Protein AF-A0A1C5SGG0-F1 (afdb_monomer)

Radius of gyration: 17.6 Å; Cα contacts (8 Å, |Δi|>4): 103; chains: 1; bounding box: 57×22×43 Å

Solvent-accessible surface area (backbone atoms only — not comparable to full-atom values): 5884 Å² total; per-residue (Å²): 133,64,76,46,72,42,69,53,20,79,73,64,69,29,28,40,42,58,54,53,51,39,40,75,76,65,38,86,44,52,60,46,41,29,71,74,59,41,52,39,70,32,95,68,60,22,76,80,29,44,70,56,54,49,47,53,49,23,71,74,70,70,45,58,68,87,75,57,62,76,63,86,86,63,87,67,89,58,95,69,68,68,70,80,78,53,84,67,91,78,64,77,84,126

pLDDT: mean 89.16, std 10.76, range [51.59, 97.38]

Mean predicted aligned error: 6.15 Å

Structure (mmCIF, N/CA/C/O backbone):
data_AF-A0A1C5SGG0-F1
#
_entry.id   AF-A0A1C5SGG0-F1
#
loop_
_atom_site.group_PDB
_atom_site.id
_atom_site.type_symbol
_atom_site.label_atom_id
_atom_site.label_alt_id
_atom_site.label_comp_id
_atom_site.label_asym_id
_atom_site.label_entity_id
_atom_site.label_seq_id
_atom_site.pdbx_PDB_ins_code
_atom_site.Cartn_x
_atom_site.Cartn_y
_atom_site.Cartn_z
_atom_site.occupancy
_atom_site.B_iso_or_equiv
_atom_site.auth_seq_id
_atom_site.auth_comp_id
_atom_site.auth_asym_id
_atom_site.auth_atom_id
_atom_site.pdbx_PDB_model_num
ATOM 1 N N . MET A 1 1 ? -23.294 -5.820 -5.207 1.00 55.53 1 MET A N 1
ATOM 2 C CA . MET A 1 1 ? -21.828 -5.967 -5.163 1.00 55.53 1 MET A CA 1
ATOM 3 C C . MET A 1 1 ? -21.362 -5.356 -3.866 1.00 55.53 1 MET A C 1
ATOM 5 O O . MET A 1 1 ? -21.575 -4.163 -3.668 1.00 55.53 1 MET A O 1
ATOM 9 N N . ASP A 1 2 ? -20.827 -6.176 -2.973 1.00 71.69 2 ASP A N 1
ATOM 10 C CA . ASP A 1 2 ? -20.295 -5.719 -1.698 1.00 71.69 2 ASP A CA 1
ATOM 11 C C . ASP A 1 2 ? -19.007 -4.920 -1.922 1.00 71.69 2 ASP A C 1
ATOM 13 O O . ASP A 1 2 ? -18.154 -5.291 -2.724 1.00 71.69 2 ASP A O 1
ATOM 17 N N . SER A 1 3 ? -18.840 -3.816 -1.188 1.00 80.25 3 SER A N 1
ATOM 18 C CA . SER A 1 3 ? -17.631 -2.969 -1.243 1.00 80.25 3 SER A CA 1
ATOM 19 C C . SER A 1 3 ? -16.342 -3.756 -0.936 1.00 80.25 3 SER A C 1
ATOM 21 O O . SER A 1 3 ? -15.248 -3.380 -1.349 1.00 80.25 3 SER A O 1
ATOM 23 N N . LYS A 1 4 ? -16.466 -4.900 -0.249 1.00 88.94 4 LYS A N 1
ATOM 24 C CA . LYS A 1 4 ? -15.349 -5.782 0.110 1.00 88.94 4 LYS A CA 1
ATOM 25 C C . LYS A 1 4 ? -14.710 -6.487 -1.088 1.00 88.94 4 LYS A C 1
ATOM 27 O O . LYS A 1 4 ? -13.525 -6.794 -0.992 1.00 88.94 4 LYS A O 1
ATOM 32 N N . ASP A 1 5 ? -15.437 -6.682 -2.188 1.00 93.88 5 ASP A N 1
ATOM 33 C CA . ASP A 1 5 ? -14.936 -7.367 -3.391 1.00 93.88 5 ASP A CA 1
ATOM 34 C C . ASP A 1 5 ? -14.208 -6.418 -4.361 1.00 93.88 5 ASP A C 1
ATOM 36 O O . ASP A 1 5 ? -13.687 -6.841 -5.393 1.00 93.88 5 ASP A O 1
ATOM 40 N N . GLU A 1 6 ? -14.157 -5.118 -4.052 1.00 95.00 6 GLU A N 1
ATOM 41 C CA . GLU A 1 6 ? -13.471 -4.128 -4.880 1.00 95.00 6 GLU A CA 1
ATOM 42 C C . GLU A 1 6 ? -11.966 -4.424 -4.957 1.00 95.00 6 GLU A C 1
ATOM 44 O O . GLU A 1 6 ? -11.275 -4.458 -3.939 1.00 95.00 6 GLU A O 1
ATOM 49 N N . ILE A 1 7 ? -11.430 -4.590 -6.170 1.00 96.25 7 ILE A N 1
ATOM 50 C CA . ILE A 1 7 ? -9.993 -4.799 -6.381 1.00 96.25 7 ILE A CA 1
ATOM 51 C C . ILE A 1 7 ? -9.237 -3.482 -6.200 1.00 96.25 7 ILE A C 1
ATOM 53 O O . ILE A 1 7 ? -9.284 -2.587 -7.046 1.00 96.25 7 ILE A O 1
ATOM 57 N N . ILE A 1 8 ? -8.445 -3.408 -5.132 1.00 96.50 8 ILE A N 1
ATOM 58 C CA . ILE A 1 8 ? -7.592 -2.258 -4.822 1.00 96.50 8 ILE A CA 1
ATOM 59 C C . ILE A 1 8 ? -6.214 -2.410 -5.474 1.00 96.50 8 ILE A C 1
ATOM 61 O O . ILE A 1 8 ? -5.687 -1.457 -6.060 1.00 96.50 8 ILE A O 1
ATOM 65 N N . CYS A 1 9 ? -5.613 -3.604 -5.421 1.00 96.62 9 CYS A N 1
ATOM 66 C CA . CYS A 1 9 ? -4.332 -3.880 -6.071 1.00 96.62 9 CYS A CA 1
ATOM 67 C C . CYS A 1 9 ? -4.506 -4.814 -7.265 1.00 96.62 9 CYS A C 1
ATOM 69 O O . CYS A 1 9 ? -4.420 -6.025 -7.129 1.00 96.62 9 CYS A O 1
ATOM 71 N N . ARG A 1 10 ? -4.630 -4.250 -8.469 1.00 95.25 10 ARG A N 1
ATOM 72 C CA . ARG A 1 10 ? -4.759 -5.048 -9.703 1.00 95.25 10 ARG A CA 1
ATOM 73 C C . ARG A 1 10 ? -3.582 -5.989 -9.980 1.00 95.25 10 ARG A C 1
ATOM 75 O O . ARG A 1 10 ? -3.777 -7.029 -10.579 1.00 95.25 10 ARG A O 1
ATOM 82 N N . CYS A 1 11 ? -2.359 -5.631 -9.580 1.00 95.94 11 CYS A N 1
ATOM 83 C CA . CYS A 1 11 ? -1.184 -6.464 -9.867 1.00 95.94 11 CYS A CA 1
ATOM 84 C C . CYS A 1 11 ? -1.053 -7.691 -8.962 1.00 95.94 11 CYS A C 1
ATOM 86 O O . CYS A 1 11 ? -0.265 -8.572 -9.280 1.00 95.94 11 CYS A O 1
ATOM 88 N N . GLN A 1 12 ? -1.702 -7.684 -7.803 1.00 96.69 12 GLN A N 1
ATOM 89 C CA . GLN A 1 12 ? -1.652 -8.772 -6.819 1.00 96.69 12 GLN A CA 1
ATOM 90 C C . GLN A 1 12 ? -3.058 -9.300 -6.518 1.00 96.69 12 GLN A C 1
ATOM 92 O O . GLN A 1 12 ? -3.229 -10.068 -5.588 1.00 96.69 12 GLN A O 1
ATOM 97 N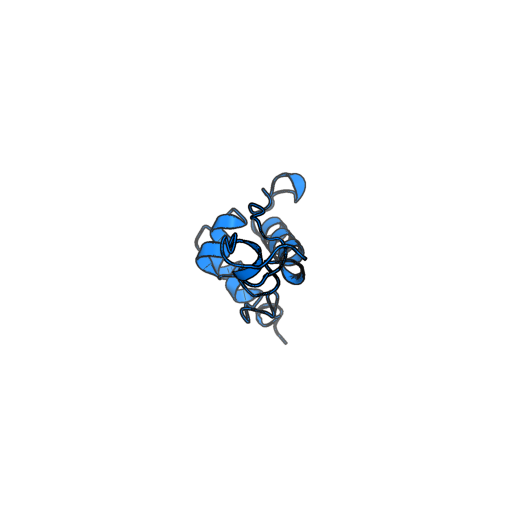 N . GLU A 1 13 ? -4.050 -8.826 -7.277 1.00 96.00 13 GLU A N 1
ATOM 98 C CA . GLU A 1 13 ? -5.467 -9.173 -7.157 1.00 96.00 13 GLU A CA 1
ATOM 99 C C . GLU 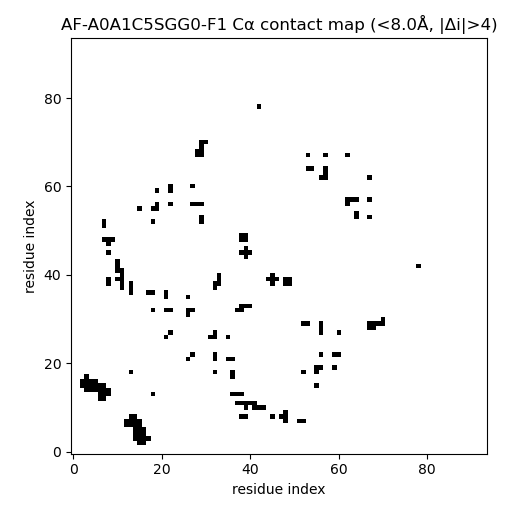A 1 13 ? -6.041 -8.991 -5.741 1.00 96.00 13 GLU A C 1
ATOM 101 O O . GLU A 1 13 ? -6.975 -9.672 -5.346 1.00 96.00 13 GLU A O 1
ATOM 106 N N . VAL A 1 14 ? -5.513 -8.012 -4.995 1.00 97.19 14 VAL A N 1
ATOM 107 C CA . VAL A 1 14 ? -5.920 -7.746 -3.606 1.00 97.19 14 VAL A CA 1
ATOM 108 C C . VAL A 1 14 ? -7.181 -6.893 -3.572 1.00 97.19 14 VAL A C 1
ATOM 110 O O . VAL A 1 14 ? -7.219 -5.785 -4.127 1.00 97.19 14 VAL A O 1
ATOM 113 N N . THR A 1 15 ? -8.175 -7.391 -2.851 1.00 97.38 15 THR A N 1
ATOM 114 C CA . THR A 1 15 ? -9.469 -6.759 -2.595 1.00 97.38 15 THR A CA 1
ATOM 115 C C . THR A 1 15 ? -9.429 -5.773 -1.423 1.00 97.38 15 THR A C 1
ATOM 117 O O . THR A 1 15 ? -8.546 -5.814 -0.558 1.00 97.38 15 THR A O 1
ATOM 120 N N . ARG A 1 16 ? -10.431 -4.892 -1.340 1.00 96.81 16 ARG A N 1
ATOM 121 C CA . ARG A 1 16 ? -10.653 -4.025 -0.176 1.00 96.81 16 ARG A CA 1
ATOM 122 C C . ARG A 1 16 ? -10.826 -4.859 1.090 1.00 96.81 16 ARG A C 1
ATOM 124 O O . ARG A 1 16 ? -10.208 -4.551 2.105 1.00 96.81 16 ARG A O 1
ATOM 131 N N . GLY A 1 17 ? -11.607 -5.939 1.021 1.00 96.31 17 GLY A N 1
ATOM 132 C CA . GLY A 1 17 ? -11.857 -6.820 2.158 1.00 96.31 17 GLY A CA 1
ATOM 133 C C . GLY A 1 17 ? -10.584 -7.441 2.738 1.00 96.31 17 GLY A C 1
ATOM 134 O O . GLY A 1 17 ? -10.473 -7.565 3.953 1.00 96.31 17 GLY A O 1
ATOM 135 N N . GLU A 1 18 ? -9.604 -7.795 1.905 1.00 96.88 18 GLU A N 1
ATOM 136 C CA . GLU A 1 18 ? -8.304 -8.302 2.369 1.00 96.88 18 GLU A CA 1
ATOM 137 C C . GLU A 1 18 ? -7.485 -7.251 3.116 1.00 96.88 18 GLU A C 1
ATOM 139 O O . GLU A 1 18 ? -6.884 -7.559 4.145 1.00 96.88 18 GLU A O 1
ATOM 144 N N . ILE A 1 19 ? -7.491 -6.008 2.632 1.00 96.50 19 ILE A N 1
ATOM 145 C CA . ILE A 1 19 ? -6.809 -4.896 3.303 1.00 96.50 19 ILE A CA 1
ATOM 146 C C . ILE A 1 19 ? -7.467 -4.624 4.655 1.00 96.50 19 ILE A C 1
ATOM 148 O O . ILE A 1 19 ? -6.769 -4.500 5.656 1.00 96.50 19 ILE A O 1
ATOM 152 N N . GLU A 1 20 ? -8.799 -4.572 4.704 1.00 96.12 20 GLU A N 1
ATOM 153 C CA . GLU A 1 20 ? -9.530 -4.345 5.954 1.00 96.12 20 GLU A CA 1
ATOM 154 C C . GLU A 1 20 ? -9.260 -5.457 6.977 1.00 96.12 20 GLU A C 1
ATOM 156 O O . GLU A 1 20 ? -8.949 -5.152 8.126 1.00 96.12 20 GLU A O 1
ATOM 161 N N . ARG A 1 21 ? -9.252 -6.729 6.550 1.00 96.44 21 ARG A N 1
ATOM 162 C CA . ARG A 1 21 ? -8.864 -7.855 7.417 1.00 96.44 21 ARG A CA 1
ATOM 163 C C . ARG A 1 21 ? -7.433 -7.725 7.937 1.00 96.44 21 ARG A C 1
ATOM 165 O O . ARG A 1 21 ? -7.179 -8.023 9.098 1.00 96.44 21 ARG A O 1
ATOM 172 N N . ALA A 1 22 ? -6.489 -7.275 7.110 1.00 96.69 22 ALA A N 1
ATOM 173 C CA . ALA A 1 22 ? -5.115 -7.051 7.559 1.00 96.69 22 ALA A CA 1
ATOM 174 C C . ALA A 1 22 ? -5.024 -5.957 8.636 1.00 96.69 22 ALA A C 1
ATOM 176 O O . ALA A 1 22 ? -4.252 -6.098 9.584 1.00 96.69 22 ALA A O 1
ATOM 177 N N . ILE A 1 23 ? -5.837 -4.902 8.527 1.00 95.69 23 ILE A N 1
ATOM 178 C CA . ILE A 1 23 ? -5.929 -3.845 9.546 1.00 95.69 23 ILE A CA 1
ATOM 179 C C . ILE A 1 23 ? -6.530 -4.400 10.844 1.00 95.69 23 ILE A C 1
ATOM 181 O O . ILE A 1 23 ? -5.995 -4.145 11.919 1.00 95.69 23 ILE A O 1
ATOM 185 N N . GLU A 1 24 ? -7.586 -5.213 10.752 1.00 95.19 24 GLU A N 1
ATOM 186 C CA . GLU A 1 24 ? -8.200 -5.889 11.907 1.00 95.19 24 GLU A CA 1
ATOM 187 C C . GLU A 1 24 ? -7.224 -6.841 12.621 1.00 95.19 24 GLU A C 1
ATOM 189 O O . GLU A 1 24 ? -7.266 -6.963 13.843 1.00 95.19 24 GLU A O 1
ATOM 194 N N . MET A 1 25 ? -6.294 -7.461 11.885 1.00 95.25 25 MET A N 1
ATOM 195 C CA . MET A 1 25 ? -5.207 -8.279 12.446 1.00 95.25 25 MET A CA 1
ATOM 196 C C . MET A 1 25 ? -4.063 -7.459 13.072 1.00 95.25 25 MET A C 1
ATOM 198 O O . MET A 1 25 ? -3.121 -8.043 13.607 1.00 95.25 25 MET A O 1
ATOM 202 N N . GLY A 1 26 ? -4.126 -6.124 13.022 1.00 92.50 26 GLY A N 1
ATOM 203 C CA . GLY A 1 26 ? -3.174 -5.229 13.683 1.00 92.50 26 GLY A CA 1
ATOM 204 C C . GLY A 1 26 ? -2.203 -4.497 12.755 1.00 92.50 26 GLY A C 1
ATOM 205 O O . GLY A 1 26 ? -1.283 -3.850 13.251 1.00 92.50 26 GLY A O 1
ATOM 206 N N . ALA A 1 27 ? -2.376 -4.555 11.430 1.00 94.12 27 ALA A N 1
ATOM 207 C CA . ALA A 1 27 ? -1.576 -3.732 10.526 1.00 94.12 27 ALA A CA 1
ATOM 208 C C . ALA A 1 27 ? -1.976 -2.251 10.649 1.00 94.12 27 ALA A C 1
ATOM 210 O O . ALA A 1 27 ? -3.096 -1.861 10.320 1.00 94.12 27 ALA A O 1
ATOM 211 N N . THR A 1 28 ? -1.040 -1.409 11.083 1.00 91.38 28 THR A N 1
ATOM 212 C CA . THR A 1 28 ? -1.260 0.035 11.284 1.00 91.38 28 THR A CA 1
ATOM 213 C C . THR A 1 28 ? -0.416 0.906 10.361 1.00 91.38 28 THR A C 1
ATOM 215 O O . THR A 1 28 ? -0.629 2.117 10.290 1.00 91.38 28 THR A O 1
ATOM 218 N N . THR A 1 29 ? 0.525 0.302 9.633 1.00 92.62 29 THR A N 1
ATOM 219 C CA . THR A 1 29 ? 1.418 0.991 8.699 1.00 92.62 29 THR A CA 1
ATOM 220 C C . THR A 1 29 ? 1.316 0.427 7.284 1.00 92.62 29 THR A C 1
ATOM 222 O O . THR A 1 29 ? 0.980 -0.739 7.056 1.00 92.62 29 THR A O 1
ATOM 225 N N . MET A 1 30 ? 1.700 1.238 6.295 1.00 93.19 30 MET A N 1
ATOM 226 C CA . MET A 1 30 ? 1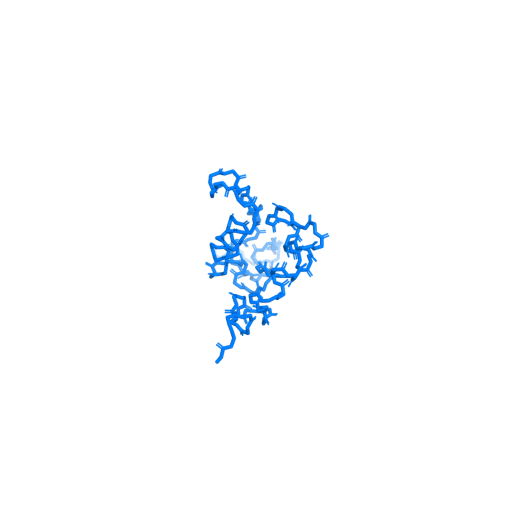.763 0.800 4.897 1.00 93.19 30 MET A CA 1
ATOM 227 C C . MET A 1 30 ? 2.744 -0.357 4.673 1.00 93.19 30 MET A C 1
ATOM 229 O O . MET A 1 30 ? 2.515 -1.206 3.812 1.00 93.19 30 MET A O 1
ATOM 233 N N . ASN A 1 31 ? 3.843 -0.406 5.429 1.00 92.31 31 ASN A N 1
ATOM 234 C CA . ASN A 1 31 ? 4.820 -1.489 5.322 1.00 92.31 31 ASN A CA 1
ATOM 235 C C . ASN A 1 31 ? 4.287 -2.804 5.903 1.00 92.31 31 ASN A C 1
ATOM 237 O O . ASN A 1 31 ? 4.584 -3.866 5.360 1.00 92.31 31 ASN A O 1
ATOM 241 N N . GLU A 1 32 ? 3.483 -2.753 6.964 1.00 93.38 32 GLU A N 1
ATOM 242 C CA . GLU A 1 32 ? 2.792 -3.934 7.487 1.00 93.38 32 GLU A CA 1
ATOM 243 C C . GLU A 1 32 ? 1.744 -4.432 6.497 1.00 93.38 32 GLU A C 1
ATOM 245 O O . GLU A 1 32 ? 1.790 -5.600 6.124 1.00 93.38 32 GLU A O 1
ATOM 250 N N . LEU A 1 33 ? 0.885 -3.553 5.968 1.00 94.50 33 LEU A N 1
ATOM 251 C CA . LEU A 1 33 ? -0.106 -3.948 4.959 1.00 94.50 33 LEU A CA 1
ATOM 252 C C . LEU A 1 33 ? 0.536 -4.595 3.731 1.00 94.50 33 LEU A C 1
ATOM 254 O O . LEU A 1 33 ? 0.034 -5.602 3.228 1.00 94.50 33 LEU A O 1
ATOM 258 N N . LYS A 1 34 ? 1.684 -4.072 3.287 1.00 93.69 34 LYS A N 1
ATOM 259 C CA . LYS A 1 34 ? 2.500 -4.692 2.237 1.00 93.69 34 LYS A CA 1
ATOM 260 C C . LYS A 1 34 ? 2.946 -6.110 2.591 1.00 93.69 34 LYS A C 1
ATOM 262 O O . LYS A 1 34 ? 2.931 -6.961 1.712 1.00 93.69 34 LYS A O 1
ATOM 267 N N . ARG A 1 35 ? 3.356 -6.369 3.836 1.00 93.12 35 ARG A N 1
ATOM 268 C CA . ARG A 1 35 ? 3.781 -7.707 4.287 1.00 93.12 35 ARG A CA 1
ATOM 269 C C . ARG A 1 35 ? 2.607 -8.676 4.409 1.00 93.12 35 ARG A C 1
ATOM 271 O O . ARG A 1 35 ? 2.774 -9.837 4.074 1.00 93.12 35 ARG A O 1
ATOM 278 N N . PHE A 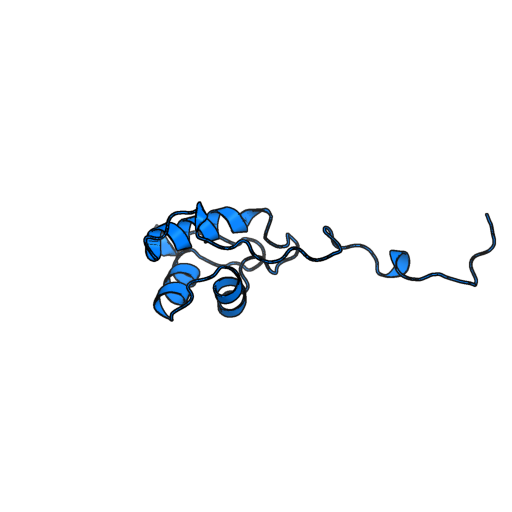1 36 ? 1.446 -8.199 4.856 1.00 94.81 36 PHE A N 1
ATOM 279 C CA . PHE A 1 36 ? 0.252 -9.033 5.019 1.00 94.81 36 PHE A CA 1
ATOM 280 C C . PHE A 1 36 ? -0.418 -9.393 3.692 1.00 94.81 36 PHE A C 1
ATOM 282 O O . PHE A 1 36 ? -0.873 -10.516 3.522 1.00 94.81 36 PHE A O 1
ATOM 289 N N . THR A 1 37 ? -0.514 -8.435 2.767 1.00 95.12 37 THR A N 1
ATOM 290 C CA . THR A 1 37 ? -1.369 -8.566 1.572 1.00 95.12 37 THR A CA 1
ATOM 291 C C . THR A 1 37 ? -0.597 -8.553 0.258 1.00 95.12 37 THR A C 1
ATOM 293 O O . THR A 1 37 ? -1.191 -8.715 -0.798 1.00 95.12 37 THR A O 1
ATOM 296 N N . HIS A 1 38 ? 0.709 -8.268 0.280 1.00 95.31 38 HIS A N 1
ATOM 297 C CA . HIS A 1 38 ? 1.518 -7.975 -0.912 1.00 95.31 38 HIS A CA 1
ATOM 298 C C . HIS A 1 38 ? 1.046 -6.763 -1.740 1.00 95.31 38 HIS A C 1
ATOM 300 O O . HIS A 1 38 ? 1.649 -6.438 -2.769 1.00 95.31 38 HIS A O 1
ATOM 306 N N . ALA A 1 39 ? 0.030 -6.013 -1.293 1.00 95.81 39 ALA A N 1
ATOM 307 C CA . ALA A 1 39 ? -0.484 -4.856 -2.016 1.00 95.81 39 ALA A CA 1
ATOM 308 C C . ALA A 1 39 ? 0.623 -3.816 -2.271 1.00 95.81 39 ALA A C 1
ATOM 310 O O . ALA A 1 39 ? 1.199 -3.228 -1.359 1.00 95.81 39 ALA A O 1
ATOM 311 N N . GLY A 1 40 ? 0.916 -3.564 -3.548 1.00 92.75 40 GLY A N 1
ATOM 312 C CA . GLY A 1 40 ? 1.980 -2.651 -3.970 1.00 92.75 40 GLY A CA 1
ATOM 313 C C . GLY A 1 40 ? 3.355 -3.291 -4.192 1.00 92.75 40 GLY A C 1
ATOM 314 O O . GLY A 1 40 ? 4.297 -2.553 -4.474 1.00 92.75 40 GLY A O 1
ATOM 315 N N . MET A 1 41 ? 3.467 -4.622 -4.125 1.00 94.06 41 MET A N 1
ATOM 316 C CA . MET A 1 41 ? 4.680 -5.375 -4.488 1.00 94.06 41 MET A CA 1
ATOM 317 C C . MET A 1 41 ? 4.690 -5.895 -5.935 1.00 94.06 41 MET A C 1
ATOM 319 O O . MET A 1 41 ? 5.716 -6.380 -6.399 1.00 94.06 41 MET A O 1
ATOM 323 N N . GLY A 1 42 ? 3.583 -5.769 -6.673 1.00 92.69 42 GLY A N 1
ATOM 324 C CA . GLY A 1 42 ? 3.521 -6.184 -8.079 1.00 92.69 42 GLY A CA 1
ATOM 325 C C . GLY A 1 42 ? 4.383 -5.325 -9.018 1.00 92.69 42 GLY A C 1
ATOM 326 O O . GLY A 1 42 ? 5.037 -4.370 -8.599 1.00 92.69 42 GLY A O 1
ATOM 327 N N . LEU A 1 43 ? 4.338 -5.603 -10.326 1.00 91.06 43 LEU A N 1
ATOM 328 C CA . LEU A 1 43 ? 5.168 -4.922 -11.340 1.00 91.06 43 LEU A CA 1
ATOM 329 C C . LEU A 1 43 ? 5.045 -3.384 -11.316 1.00 91.06 43 LEU A C 1
ATOM 331 O O . LEU A 1 43 ? 5.996 -2.665 -11.618 1.00 91.06 43 LEU A O 1
ATOM 335 N N . CYS A 1 44 ? 3.880 -2.864 -10.919 1.00 93.06 44 CYS A N 1
ATOM 336 C CA . CYS A 1 44 ? 3.644 -1.427 -10.802 1.00 93.06 44 CYS A CA 1
ATOM 337 C C . CYS A 1 44 ? 4.293 -0.777 -9.566 1.00 93.06 44 CYS A C 1
ATOM 339 O O . CYS A 1 44 ? 4.262 0.449 -9.464 1.00 93.06 44 CYS A O 1
ATOM 341 N N . GLN A 1 45 ? 4.827 -1.564 -8.625 1.00 93.00 45 GLN A N 1
ATOM 342 C CA . GLN A 1 45 ? 5.454 -1.115 -7.374 1.00 93.00 45 GLN A CA 1
ATOM 343 C C . GLN A 1 45 ? 4.584 -0.117 -6.585 1.00 93.00 45 GLN A C 1
ATOM 345 O O . GLN A 1 45 ? 5.051 0.898 -6.070 1.00 93.00 45 GLN A O 1
ATOM 350 N N . GLY A 1 46 ? 3.270 -0.363 -6.545 1.00 93.00 46 GLY A N 1
ATOM 351 C CA . GLY A 1 46 ? 2.317 0.446 -5.782 1.00 93.00 46 GLY A CA 1
ATOM 352 C C . GLY A 1 46 ? 1.867 1.747 -6.449 1.00 93.00 46 GLY A C 1
ATOM 353 O O . GLY A 1 46 ? 1.075 2.472 -5.858 1.00 93.00 46 GLY A O 1
ATOM 354 N N . ARG A 1 47 ? 2.281 2.045 -7.688 1.00 91.94 47 ARG A N 1
ATOM 355 C CA . ARG A 1 47 ? 1.915 3.301 -8.380 1.00 91.94 47 ARG A CA 1
ATOM 356 C C . ARG A 1 47 ? 0.418 3.579 -8.451 1.00 91.94 47 ARG A C 1
ATOM 358 O O . ARG A 1 47 ? 0.019 4.736 -8.415 1.00 91.94 47 ARG A O 1
ATOM 365 N N . THR A 1 48 ? -0.394 2.535 -8.586 1.00 93.19 48 THR A N 1
ATOM 366 C CA . THR A 1 48 ? -1.847 2.674 -8.737 1.00 93.19 48 THR A CA 1
ATOM 367 C C . THR A 1 48 ? -2.583 2.517 -7.414 1.00 93.19 48 THR A C 1
ATOM 369 O O . THR A 1 48 ? -3.501 3.276 -7.135 1.00 93.19 48 THR A O 1
ATOM 372 N N . CYS A 1 49 ? -2.187 1.544 -6.591 1.00 95.19 49 CYS A N 1
ATOM 373 C CA . CYS A 1 49 ? -2.947 1.166 -5.403 1.00 95.19 49 CYS A CA 1
ATOM 374 C C . CYS A 1 49 ? -2.516 1.905 -4.134 1.00 95.19 49 CYS A C 1
ATOM 376 O O . CYS A 1 49 ? -3.311 1.994 -3.210 1.00 95.19 49 CYS A O 1
ATOM 378 N N . ARG A 1 50 ? -1.295 2.461 -4.058 1.00 93.88 50 ARG A N 1
ATOM 379 C CA . ARG A 1 50 ? -0.744 2.966 -2.787 1.00 93.88 50 ARG A CA 1
ATOM 380 C C . ARG A 1 50 ? -1.644 3.996 -2.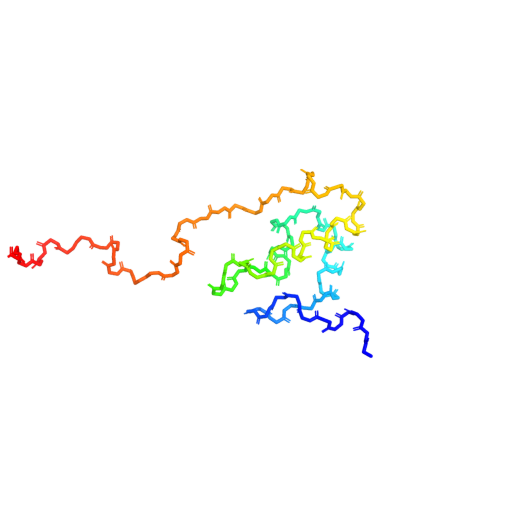107 1.00 93.88 50 ARG A C 1
ATOM 382 O O . ARG A 1 50 ? -1.982 3.811 -0.950 1.00 93.88 50 ARG A O 1
ATOM 389 N N . ARG A 1 51 ? -2.086 5.022 -2.841 1.00 93.69 51 ARG A N 1
ATOM 390 C CA . ARG A 1 51 ? -2.970 6.070 -2.298 1.00 93.69 51 ARG A CA 1
ATOM 391 C C . ARG A 1 51 ? -4.342 5.539 -1.881 1.00 93.69 51 ARG A C 1
ATOM 393 O O . ARG A 1 51 ? -4.967 6.111 -1.000 1.00 93.69 51 ARG A O 1
ATOM 400 N N . LEU A 1 52 ? -4.820 4.475 -2.528 1.00 94.88 52 LEU A N 1
ATOM 401 C CA . LEU A 1 52 ? -6.084 3.832 -2.164 1.00 94.88 52 LEU A CA 1
ATOM 402 C C . LEU A 1 52 ? -5.928 3.072 -0.845 1.00 94.88 52 LEU A C 1
ATOM 404 O O . LEU A 1 52 ? -6.744 3.238 0.052 1.00 94.88 52 LEU A O 1
ATOM 408 N N . VAL A 1 53 ? -4.839 2.315 -0.699 1.00 95.38 53 VAL A N 1
ATOM 409 C CA . VAL A 1 53 ? -4.509 1.603 0.544 1.00 95.38 53 VAL A CA 1
ATOM 410 C C . VAL A 1 53 ? -4.283 2.590 1.698 1.00 95.38 53 VAL A C 1
ATOM 412 O O . VAL A 1 53 ? -4.824 2.379 2.775 1.00 95.38 53 VAL A O 1
ATOM 415 N N . GLU A 1 54 ? -3.562 3.695 1.467 1.00 94.88 54 GLU A N 1
ATOM 416 C CA . GLU A 1 54 ? -3.363 4.769 2.459 1.00 94.88 54 GLU A CA 1
ATOM 417 C C . GLU A 1 54 ? -4.707 5.358 2.930 1.00 94.88 54 GLU A C 1
ATOM 419 O O . GLU A 1 54 ? -4.899 5.575 4.123 1.00 94.88 54 GLU A O 1
ATOM 424 N N . ARG A 1 55 ? -5.669 5.563 2.018 1.00 94.62 55 ARG A N 1
ATOM 425 C CA . ARG A 1 55 ? -7.023 6.026 2.371 1.00 94.62 55 ARG A CA 1
ATOM 426 C C . ARG A 1 55 ? -7.799 5.007 3.194 1.00 94.62 55 ARG A C 1
ATOM 428 O O . ARG A 1 55 ? -8.351 5.383 4.217 1.00 94.62 55 ARG A O 1
ATOM 435 N N . ILE A 1 56 ? -7.794 3.735 2.797 1.00 94.75 56 ILE A N 1
ATOM 436 C CA . ILE A 1 56 ? -8.469 2.667 3.554 1.00 94.75 56 ILE A CA 1
ATOM 437 C C . ILE A 1 56 ? -7.868 2.556 4.962 1.00 94.75 56 ILE A C 1
ATOM 439 O O . ILE A 1 56 ? -8.597 2.427 5.944 1.00 94.75 56 ILE A O 1
ATOM 443 N N . LEU A 1 57 ? -6.541 2.658 5.072 1.00 94.62 57 LEU A N 1
ATOM 444 C CA . LEU A 1 57 ? -5.845 2.652 6.353 1.00 94.62 57 LEU A CA 1
ATOM 445 C C . LEU A 1 57 ? -6.249 3.852 7.223 1.00 94.62 57 LEU A C 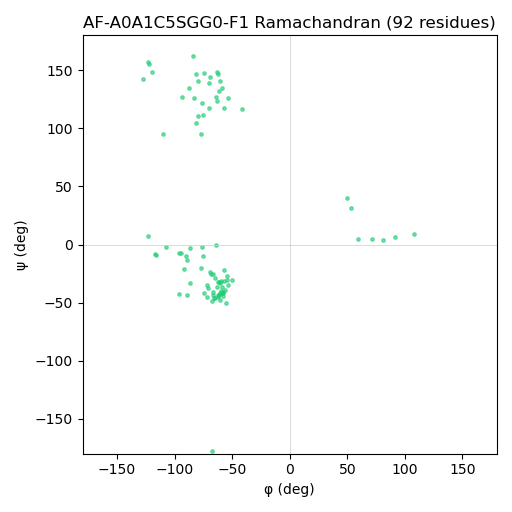1
ATOM 447 O O . LEU A 1 57 ? -6.552 3.655 8.398 1.00 94.62 57 LEU A O 1
ATOM 451 N N . ALA A 1 58 ? -6.315 5.064 6.662 1.00 94.75 58 ALA A N 1
ATOM 452 C CA . ALA A 1 58 ? -6.785 6.258 7.375 1.00 94.75 58 ALA A CA 1
ATOM 453 C C . ALA A 1 58 ? -8.236 6.101 7.856 1.00 94.75 58 ALA A C 1
ATOM 455 O O . ALA A 1 58 ? -8.530 6.327 9.027 1.00 94.75 58 ALA A O 1
ATOM 456 N N . GLU A 1 59 ? -9.125 5.645 6.969 1.00 93.50 59 GLU A N 1
ATOM 457 C CA . GLU A 1 59 ? -10.543 5.409 7.261 1.00 93.50 59 GLU A CA 1
ATOM 458 C C . GLU A 1 59 ? -10.737 4.418 8.417 1.00 93.50 59 GLU A C 1
ATOM 460 O O . GLU A 1 59 ? -11.592 4.634 9.273 1.00 93.50 59 GLU A O 1
ATOM 465 N N . LYS A 1 60 ? -9.945 3.339 8.465 1.00 93.06 60 LYS A N 1
ATOM 466 C CA . LYS A 1 60 ? -10.097 2.281 9.478 1.00 93.06 60 LYS A CA 1
ATOM 467 C C . LYS A 1 60 ? -9.358 2.550 10.783 1.00 93.06 60 LYS A C 1
ATOM 469 O O . LYS A 1 60 ? -9.830 2.128 11.832 1.00 93.06 60 LYS A O 1
ATOM 474 N N . THR A 1 61 ? -8.209 3.222 10.737 1.00 90.31 61 THR A N 1
ATOM 475 C CA . THR A 1 61 ? -7.425 3.536 11.947 1.00 90.31 61 THR A CA 1
ATOM 476 C C . THR A 1 61 ? -7.824 4.860 12.592 1.00 90.31 61 THR A C 1
ATOM 478 O O . THR A 1 61 ? -7.407 5.133 13.714 1.00 90.31 61 THR A O 1
ATOM 481 N N . GLY A 1 62 ? -8.602 5.695 11.893 1.00 91.56 62 GLY A N 1
ATOM 482 C CA . GLY A 1 62 ? -8.983 7.033 12.347 1.00 91.56 62 GLY A CA 1
ATOM 483 C C . GLY A 1 62 ? -7.836 8.048 12.331 1.00 91.56 62 GLY A C 1
ATOM 484 O O . GLY A 1 62 ? -8.023 9.182 12.768 1.00 91.56 62 GLY A O 1
ATOM 485 N N . LYS A 1 63 ? -6.651 7.669 11.836 1.00 90.19 63 LYS A N 1
ATOM 486 C CA . LYS A 1 63 ? -5.497 8.565 11.727 1.00 90.19 63 LYS A CA 1
ATOM 487 C C . LYS A 1 63 ? -5.633 9.460 10.495 1.00 90.19 63 LYS A C 1
ATOM 489 O O . LYS A 1 63 ? -6.054 8.980 9.437 1.00 90.19 63 LYS A O 1
ATOM 494 N N . PRO A 1 64 ? -5.247 10.744 10.573 1.00 92.06 64 PRO A N 1
ATOM 495 C CA . PRO A 1 64 ? -5.204 11.590 9.391 1.00 92.06 64 PRO A CA 1
ATOM 496 C C . PRO A 1 64 ? -4.175 11.048 8.388 1.00 92.06 64 PRO A C 1
ATOM 498 O O . PRO A 1 64 ? -3.134 10.513 8.766 1.00 92.06 64 PRO A O 1
ATOM 501 N N . LEU A 1 65 ? -4.427 11.242 7.089 1.00 89.81 65 LEU A N 1
ATOM 502 C CA . LEU A 1 65 ? -3.515 10.807 6.016 1.00 89.81 65 LEU A CA 1
ATOM 503 C C . LEU A 1 65 ? -2.082 11.344 6.179 1.00 89.81 65 LEU A C 1
ATOM 505 O O . LEU A 1 65 ? -1.144 10.715 5.702 1.00 89.81 65 LEU A O 1
ATOM 509 N N . SER A 1 66 ? -1.908 12.489 6.844 1.00 90.56 66 SER A N 1
ATOM 510 C CA . SER A 1 66 ? -0.600 13.088 7.138 1.00 90.56 66 SER A CA 1
ATOM 511 C C . SER A 1 66 ? 0.250 12.275 8.115 1.00 90.56 66 SER A C 1
ATOM 513 O O . SER A 1 66 ? 1.468 12.404 8.091 1.00 90.56 66 SER A O 1
ATOM 515 N N . GLU A 1 67 ? -0.372 11.462 8.970 1.00 90.00 67 GLU A N 1
ATOM 516 C CA . GLU A 1 67 ? 0.321 10.599 9.936 1.00 90.00 67 GLU A CA 1
ATOM 517 C C . GLU A 1 67 ? 0.645 9.213 9.368 1.00 90.00 67 GLU A C 1
ATOM 519 O O . GLU A 1 67 ? 1.377 8.441 9.986 1.00 90.00 67 GLU A O 1
ATOM 524 N N . ILE A 1 68 ? 0.115 8.872 8.190 1.00 89.62 68 ILE A N 1
ATOM 525 C CA . ILE A 1 68 ? 0.404 7.591 7.552 1.00 89.62 68 ILE A CA 1
ATOM 526 C C . ILE A 1 68 ? 1.757 7.678 6.862 1.00 89.62 68 ILE A C 1
ATOM 528 O O . ILE A 1 68 ? 1.916 8.333 5.830 1.00 89.62 68 ILE A O 1
ATOM 532 N N . GLU A 1 69 ? 2.731 6.963 7.416 1.00 88.56 69 GLU A N 1
ATOM 533 C CA . GLU A 1 69 ? 4.060 6.904 6.828 1.00 88.56 69 GLU A CA 1
ATOM 534 C C . GLU A 1 69 ? 4.022 6.241 5.441 1.00 88.56 69 GLU A C 1
ATOM 536 O O . GLU A 1 69 ? 3.523 5.114 5.285 1.00 88.56 69 GLU A O 1
ATOM 541 N N . PRO A 1 70 ? 4.577 6.902 4.410 1.00 84.12 70 PRO A N 1
ATOM 542 C CA . PRO A 1 70 ? 4.652 6.318 3.088 1.00 84.12 70 PRO A CA 1
ATOM 543 C 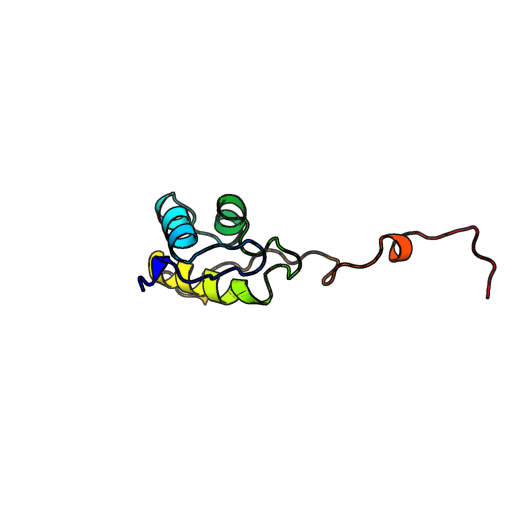C . PRO A 1 70 ? 5.639 5.153 3.091 1.00 84.12 70 PRO A C 1
ATOM 545 O O . PRO A 1 70 ? 6.702 5.181 3.710 1.00 84.12 70 PRO A O 1
ATOM 548 N N . SER A 1 71 ? 5.324 4.125 2.309 1.00 83.75 71 SER A N 1
ATOM 549 C CA . SER A 1 71 ? 6.250 3.013 2.121 1.00 83.75 71 SER A CA 1
ATOM 550 C C . SER A 1 71 ? 7.559 3.465 1.469 1.00 83.75 71 SER A C 1
ATOM 552 O O . SER A 1 71 ? 7.536 4.298 0.559 1.00 83.75 71 SER A O 1
ATOM 554 N N . THR A 1 72 ? 8.665 2.822 1.832 1.00 86.44 72 THR A N 1
ATOM 555 C CA . THR A 1 72 ? 9.997 3.142 1.309 1.00 86.44 72 THR A CA 1
ATOM 556 C C . THR A 1 72 ? 10.068 3.016 -0.214 1.00 86.44 72 THR A C 1
ATOM 558 O O . THR A 1 72 ? 9.621 2.025 -0.798 1.00 86.44 72 THR A O 1
ATOM 561 N N . TYR A 1 73 ? 10.682 4.009 -0.854 1.00 88.56 73 TYR A N 1
ATOM 562 C CA . TYR A 1 73 ? 11.011 3.981 -2.275 1.00 88.56 73 TYR A CA 1
ATOM 563 C C . TYR A 1 73 ? 12.371 3.318 -2.473 1.00 88.56 73 TYR A C 1
ATOM 565 O O . TYR A 1 73 ? 13.323 3.611 -1.749 1.00 88.56 73 TYR A O 1
ATOM 573 N N . ARG A 1 74 ? 12.468 2.412 -3.445 1.00 89.12 74 ARG A N 1
ATOM 574 C CA . ARG A 1 74 ? 13.698 1.672 -3.740 1.00 89.12 74 ARG A CA 1
ATOM 575 C C . ARG A 1 74 ? 14.030 1.800 -5.219 1.00 89.12 74 ARG A C 1
ATOM 577 O O . ARG A 1 74 ? 13.133 1.806 -6.061 1.00 89.12 74 ARG A O 1
ATOM 584 N N . SER A 1 75 ? 15.318 1.908 -5.514 1.00 90.00 75 SER A N 1
ATOM 585 C CA . SER A 1 75 ? 15.826 1.819 -6.880 1.00 90.00 75 SER A CA 1
ATOM 586 C C . SER A 1 75 ? 15.801 0.362 -7.357 1.00 90.00 75 SER A C 1
ATOM 588 O O . SER A 1 75 ? 16.039 -0.530 -6.540 1.00 90.00 75 SER A O 1
ATOM 590 N N . PRO A 1 76 ? 15.575 0.106 -8.656 1.00 89.75 76 PRO A N 1
ATOM 591 C CA . PRO A 1 76 ? 15.187 1.055 -9.701 1.00 89.75 76 PRO A CA 1
ATOM 592 C C . PRO A 1 76 ? 13.676 1.357 -9.695 1.00 89.75 76 PRO A C 1
ATOM 594 O O . PRO A 1 76 ? 12.845 0.494 -9.430 1.00 89.75 76 PRO A O 1
ATOM 597 N N . VAL A 1 77 ? 13.297 2.593 -10.047 1.00 89.62 77 VAL A N 1
ATOM 598 C CA . VAL A 1 77 ? 11.887 3.044 -10.042 1.00 89.62 77 VAL A CA 1
ATOM 599 C C . VAL A 1 77 ? 11.014 2.248 -11.020 1.00 89.62 77 VAL A C 1
ATOM 601 O O . VAL A 1 77 ? 9.816 2.068 -10.788 1.00 89.62 77 VAL A O 1
ATOM 604 N N . ARG A 1 78 ? 11.592 1.804 -12.140 1.00 88.81 78 ARG A N 1
ATOM 605 C CA . ARG A 1 78 ? 10.991 0.864 -13.095 1.00 88.81 78 ARG A CA 1
ATOM 606 C C . ARG A 1 78 ? 11.883 -0.371 -13.164 1.00 88.81 78 ARG A C 1
ATOM 608 O O . ARG A 1 78 ? 13.096 -0.208 -13.055 1.00 88.81 78 ARG A O 1
ATOM 615 N N . PRO A 1 79 ? 11.317 -1.560 -13.406 1.00 88.56 79 PRO A N 1
ATOM 616 C CA . PRO A 1 79 ? 12.117 -2.711 -13.786 1.00 88.56 79 PRO A CA 1
ATOM 617 C C . PRO A 1 79 ? 12.983 -2.351 -14.994 1.00 88.56 79 PRO A C 1
ATOM 619 O O . PRO A 1 79 ? 12.481 -1.846 -16.000 1.00 88.56 79 PRO A O 1
ATOM 622 N N . VAL A 1 80 ? 14.283 -2.573 -14.859 1.00 91.06 80 VAL A N 1
ATOM 623 C CA . VAL A 1 80 ? 15.268 -2.417 -15.927 1.00 91.06 80 VAL A CA 1
ATOM 624 C C . VAL A 1 80 ? 15.972 -3.751 -16.114 1.00 91.06 80 VAL A C 1
ATOM 626 O O . VAL A 1 80 ? 16.011 -4.570 -15.193 1.00 91.06 80 VAL A O 1
ATOM 629 N N . LYS A 1 81 ? 16.510 -3.984 -17.311 1.00 91.06 81 LYS A N 1
ATOM 630 C CA . LYS A 1 81 ? 17.333 -5.166 -17.567 1.00 91.06 81 LYS A CA 1
ATOM 631 C C . LYS A 1 81 ? 18.556 -5.139 -16.653 1.00 91.06 81 LYS A C 1
ATOM 633 O O . LYS A 1 81 ? 19.148 -4.078 -16.459 1.00 91.06 81 LYS A O 1
ATOM 638 N N . SER A 1 82 ? 18.940 -6.301 -16.132 1.00 87.56 82 SER A N 1
ATOM 639 C CA . SER A 1 82 ? 20.141 -6.453 -15.300 1.00 87.56 82 SER A CA 1
ATOM 640 C C . SER A 1 82 ? 21.407 -5.985 -16.019 1.00 87.56 82 SER A C 1
ATOM 642 O O . SER A 1 82 ? 22.289 -5.434 -15.375 1.00 87.56 82 SER A O 1
ATOM 644 N N . GLU A 1 83 ? 21.445 -6.120 -17.348 1.00 90.06 83 GLU A N 1
ATOM 645 C CA . GLU A 1 83 ? 22.505 -5.622 -18.237 1.00 90.06 83 GLU A CA 1
ATOM 646 C C . GLU A 1 83 ? 22.848 -4.140 -18.007 1.00 90.06 83 GLU A C 1
ATOM 648 O O . GLU A 1 83 ? 23.988 -3.738 -18.175 1.00 90.06 83 GLU A O 1
ATOM 653 N N . ILE A 1 84 ? 21.895 -3.308 -17.574 1.00 88.00 84 ILE A N 1
ATOM 654 C CA . ILE A 1 84 ? 22.163 -1.883 -17.312 1.00 88.00 84 ILE A CA 1
ATOM 655 C C . ILE A 1 84 ? 23.063 -1.688 -16.078 1.00 88.00 84 ILE A C 1
ATOM 657 O O . ILE A 1 84 ? 23.725 -0.661 -15.952 1.00 88.00 84 ILE A O 1
ATOM 661 N N . PHE A 1 85 ? 23.088 -2.657 -15.162 1.00 83.94 85 PHE A N 1
ATOM 662 C CA . PHE A 1 85 ? 23.909 -2.613 -13.952 1.00 83.94 85 PHE A CA 1
ATOM 663 C C . PHE A 1 85 ? 25.245 -3.348 -14.093 1.00 83.94 85 PHE A C 1
ATOM 665 O O . PHE A 1 85 ? 26.055 -3.265 -13.172 1.00 83.94 85 PHE A O 1
ATOM 672 N N . THR A 1 86 ? 25.482 -4.065 -15.198 1.00 86.12 86 THR A N 1
ATOM 673 C CA . THR A 1 86 ? 26.762 -4.739 -15.437 1.00 86.12 86 THR A CA 1
ATOM 674 C C . THR A 1 86 ? 27.679 -3.834 -16.253 1.00 86.12 86 THR A C 1
ATOM 676 O O . THR A 1 86 ? 27.297 -3.336 -17.309 1.00 86.12 86 THR A O 1
ATOM 679 N N . THR A 1 87 ? 28.896 -3.604 -15.771 1.00 74.38 87 THR A N 1
ATOM 680 C CA . THR A 1 87 ? 29.987 -3.090 -16.602 1.00 74.38 87 THR A CA 1
ATOM 681 C C . THR A 1 87 ? 30.575 -4.274 -17.343 1.00 74.38 87 THR A C 1
ATOM 683 O O . THR A 1 87 ? 31.236 -5.123 -16.751 1.00 74.38 87 THR A O 1
ATOM 686 N N . ASP A 1 88 ? 30.267 -4.379 -18.629 1.00 66.31 88 ASP A N 1
ATOM 687 C CA . ASP A 1 88 ? 30.943 -5.327 -19.500 1.00 66.31 88 ASP A CA 1
ATOM 688 C C . ASP A 1 88 ? 32.322 -4.740 -19.839 1.00 66.31 88 ASP A C 1
ATOM 690 O O . ASP A 1 88 ? 32.447 -3.922 -20.750 1.00 66.31 88 ASP A O 1
ATOM 694 N N . ASP A 1 89 ? 33.365 -5.125 -19.096 1.00 60.03 89 ASP A N 1
ATOM 695 C CA . ASP A 1 89 ? 34.761 -4.739 -19.390 1.00 60.03 89 ASP A CA 1
ATOM 696 C C . ASP A 1 89 ? 35.261 -5.313 -20.738 1.00 60.03 89 ASP A C 1
ATOM 698 O O . ASP A 1 89 ? 36.399 -5.077 -21.144 1.00 60.03 89 ASP A O 1
ATOM 702 N N . SER A 1 90 ? 34.418 -6.075 -21.448 1.00 61.69 90 SER A N 1
ATOM 703 C CA . SER A 1 90 ? 34.716 -6.706 -22.736 1.00 61.69 90 SER A CA 1
ATOM 704 C C . SER A 1 90 ? 34.010 -6.071 -23.944 1.00 61.69 90 SER A C 1
ATOM 706 O O . SER A 1 90 ? 34.258 -6.481 -25.081 1.00 61.69 90 SER A O 1
ATOM 708 N N . ALA A 1 91 ? 33.163 -5.055 -23.746 1.00 56.09 91 ALA A N 1
ATOM 709 C CA . ALA A 1 91 ? 32.521 -4.36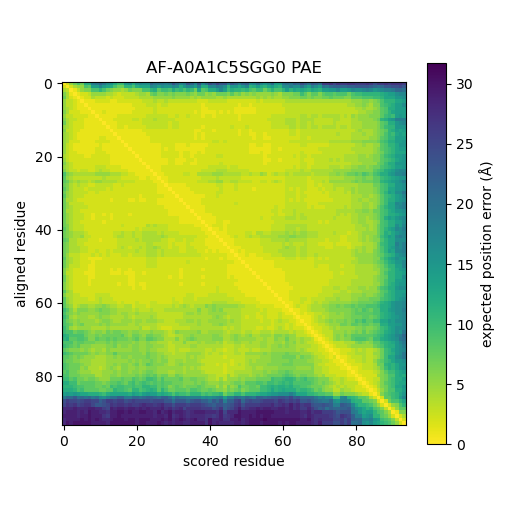7 -24.864 1.00 56.09 91 ALA A CA 1
ATOM 710 C C . ALA A 1 91 ? 33.529 -3.424 -25.558 1.00 56.09 91 ALA A C 1
ATOM 712 O O . ALA A 1 91 ? 34.064 -2.528 -24.900 1.00 56.09 91 ALA A O 1
ATOM 713 N N . PRO A 1 92 ? 33.809 -3.583 -26.870 1.00 53.16 92 PRO A N 1
ATOM 714 C CA . PRO A 1 92 ? 34.746 -2.713 -27.565 1.00 53.16 92 PRO A CA 1
ATOM 715 C C . PRO A 1 92 ? 34.230 -1.277 -27.527 1.00 53.16 92 PRO A C 1
ATOM 717 O O . PRO A 1 92 ? 33.059 -1.017 -27.821 1.00 53.16 92 PRO A O 1
ATOM 720 N N . SER A 1 93 ? 35.129 -0.365 -27.158 1.00 53.41 93 SER A N 1
ATOM 721 C CA . SER A 1 93 ? 34.962 1.080 -27.251 1.00 53.41 93 SER A CA 1
ATOM 722 C C . SER A 1 93 ? 34.297 1.411 -28.580 1.00 53.41 93 SER A C 1
ATOM 724 O O . SER A 1 93 ? 34.836 1.088 -29.640 1.00 53.41 93 SER A O 1
ATOM 726 N N . LY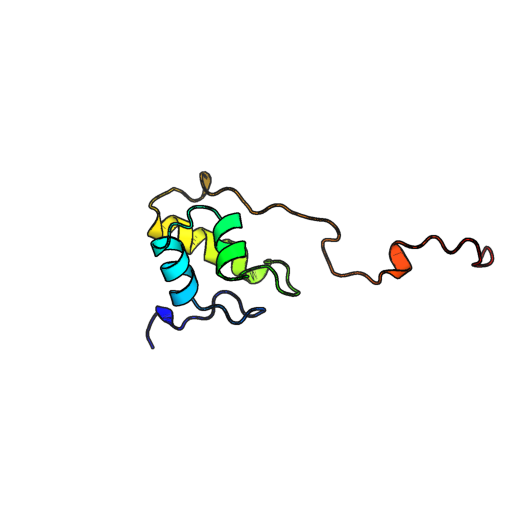S A 1 94 ? 33.097 1.982 -28.513 1.00 51.59 94 LYS A N 1
ATOM 727 C CA . LYS A 1 94 ? 32.426 2.495 -29.701 1.00 51.59 94 LYS A CA 1
ATOM 728 C C . LYS A 1 94 ? 33.240 3.619 -30.330 1.00 51.59 94 LYS A C 1
ATOM 730 O O . LYS A 1 94 ? 33.824 4.408 -29.553 1.00 51.59 94 LYS A O 1
#

Foldseek 3Di:
DDQQCCQLAPQQSDGLVQLLVQVVVPDLAPVSSCVRRVRLVGQQNNPRRQVVSLVSSCVNVVPPSVPHDGDDDDPPNHDDPCVVVDDPPPDPDD

Secondary structure (DSSP, 8-state):
--GGG-EEETTTTEEHHHHHHHHHTT--SHHHHHHHH-TT-STTTTTTTHHHHHHHHHHHH---GGGSPPPPP-S-SS---GGGG---TTS---

Sequence (94 aa):
MDSKDEIICRCQEVTRGEIERAIEMGATTMNELKRFTHAGMGLCQGRTCRRLVERILAEKTGKPLSEIEPSTYRSPVRPVKSEIFTTDDSAPSK

Nearest PDB structures (foldseek):
  1y56-assembly1_A  TM=9.132E-01  e=4.513E-04  Pyrococcus horikoshii OT3
  1vrq-assembly1_A  TM=9.410E-01  e=1.812E-03  Corynebacterium sp. U-96
  2gah-assembly1_A  TM=9.454E-01  e=5.065E-03  Stenotrophomonas maltophilia
  6e6r-assembly1_A  TM=9.476E-01  e=3.504E-02  Pseudomonas aeruginosa
  4e6k-assembly1_G  TM=9.366E-01  e=4.201E-02  Pseudomonas aeruginosa PAO1